Protein AF-A0A955D938-F1 (afdb_monomer_lite)

Radius of gyration: 17.67 Å; chains: 1; bounding box: 36×15×47 Å

Sequence (59 aa):
HALKVDFWDIDEMANKIVAVLKYPPLGRTLVEHGTFEVRRLTWEGAAEKTVETYRRAMG

Secondary structure (DSSP, 8-state):
------TT-HHHHHHHHHHHHH-HHHHHHHHHHHHHHHHH--HHHHHHHHHHHHHHHH-

Foldseek 3Di:
DDDDDDPPPVVSVVVVVVVCVVDVVVVVVCVVVVVVVVVVDDPVVVVVVVVVVVVVVVD

pLDDT: mean 93.26, std 5.27, range [67.69, 97.94]

Structure (mmCIF, N/CA/C/O backbone):
data_AF-A0A955D938-F1
#
_entry.id   AF-A0A955D938-F1
#
loop_
_atom_site.group_PDB
_atom_site.id
_atom_site.type_symbol
_atom_site.label_atom_id
_atom_site.label_alt_id
_atom_site.label_comp_id
_atom_site.label_asym_id
_atom_site.label_entity_id
_atom_site.label_seq_id
_atom_site.pdbx_PDB_ins_code
_atom_site.Cartn_x
_atom_site.Cartn_y
_atom_site.Cartn_z
_atom_site.occupancy
_atom_site.B_iso_or_equiv
_atom_site.auth_seq_id
_atom_site.auth_comp_id
_atom_site.auth_asym_id
_atom_site.auth_atom_id
_atom_site.pdbx_PDB_model_num
ATOM 1 N N . HIS A 1 1 ? 0.738 -3.790 1.048 1.00 67.69 1 HIS A N 1
ATOM 2 C CA . HIS A 1 1 ? -0.567 -4.442 0.834 1.00 67.69 1 HIS A CA 1
ATOM 3 C C . HIS A 1 1 ? -1.632 -3.474 1.319 1.00 67.69 1 HIS A C 1
ATOM 5 O O . HIS A 1 1 ? -1.438 -2.888 2.377 1.00 67.69 1 HIS A O 1
ATOM 11 N N . ALA A 1 2 ? -2.699 -3.252 0.550 1.00 83.94 2 ALA A N 1
ATOM 12 C CA . ALA A 1 2 ? -3.676 -2.194 0.820 1.00 83.94 2 ALA A CA 1
ATOM 13 C C . ALA A 1 2 ? -5.113 -2.715 0.710 1.00 83.94 2 ALA A C 1
ATOM 15 O O . ALA A 1 2 ? -5.398 -3.586 -0.113 1.00 83.94 2 ALA A O 1
ATOM 16 N N . LEU A 1 3 ? -6.014 -2.148 1.513 1.00 88.62 3 LEU A N 1
ATOM 17 C CA . LEU A 1 3 ? -7.449 -2.396 1.413 1.00 88.62 3 LEU A CA 1
ATOM 18 C C . LEU A 1 3 ? -8.013 -1.558 0.264 1.00 88.62 3 LEU A C 1
ATOM 20 O O . LEU A 1 3 ? -8.215 -0.357 0.405 1.00 88.62 3 LEU A O 1
ATOM 24 N N . LYS A 1 4 ? -8.220 -2.193 -0.890 1.00 92.25 4 LYS A N 1
ATOM 25 C CA . LYS A 1 4 ? -8.844 -1.558 -2.056 1.00 92.25 4 LYS A CA 1
ATOM 26 C C . LYS A 1 4 ? -10.357 -1.715 -1.976 1.00 92.25 4 LYS A C 1
ATOM 28 O O . LYS A 1 4 ? -10.824 -2.780 -1.579 1.00 92.25 4 LYS A O 1
ATOM 33 N N . VAL A 1 5 ? -11.091 -0.678 -2.346 1.00 93.00 5 VAL A N 1
ATOM 34 C CA . VAL A 1 5 ? -12.559 -0.653 -2.429 1.00 93.00 5 VAL A CA 1
ATOM 35 C C . VAL A 1 5 ? -12.961 0.039 -3.717 1.00 93.00 5 VAL A C 1
ATOM 37 O O . VAL A 1 5 ? -12.178 0.838 -4.246 1.00 93.00 5 VAL A O 1
ATOM 40 N N . ASP A 1 6 ? -14.154 -0.272 -4.216 1.00 93.38 6 ASP A N 1
ATOM 41 C CA . ASP A 1 6 ? -14.791 0.604 -5.194 1.00 93.38 6 ASP A CA 1
ATOM 42 C C . ASP A 1 6 ? -15.057 1.957 -4.523 1.00 93.38 6 ASP A C 1
ATOM 44 O O . ASP A 1 6 ? -15.498 2.023 -3.377 1.00 93.38 6 ASP A O 1
ATOM 48 N N . PHE A 1 7 ? -14.750 3.044 -5.223 1.00 91.69 7 PHE A N 1
ATOM 49 C CA . PHE A 1 7 ? -14.971 4.390 -4.707 1.00 91.69 7 PHE A CA 1
ATOM 50 C C . PHE A 1 7 ? -16.456 4.666 -4.418 1.00 91.69 7 PHE A C 1
ATOM 52 O O . PHE A 1 7 ? -16.771 5.412 -3.492 1.00 91.69 7 PHE A O 1
ATOM 59 N N . TRP A 1 8 ? -17.362 4.072 -5.195 1.00 96.56 8 TRP A N 1
ATOM 60 C CA . TRP A 1 8 ? -18.803 4.276 -5.064 1.00 96.56 8 TRP A CA 1
ATOM 61 C C . TRP A 1 8 ? -19.452 3.367 -4.017 1.00 96.56 8 TRP A C 1
ATOM 63 O O . TRP A 1 8 ? -20.570 3.653 -3.587 1.00 96.56 8 TRP A O 1
ATOM 73 N N . ASP A 1 9 ? -18.760 2.317 -3.566 1.00 96.38 9 ASP A N 1
ATOM 74 C CA . ASP A 1 9 ? -19.239 1.448 -2.490 1.00 96.38 9 ASP A CA 1
ATOM 75 C C . ASP A 1 9 ? -18.809 1.994 -1.119 1.00 96.38 9 ASP A C 1
ATOM 77 O O . ASP A 1 9 ? -17.795 1.616 -0.517 1.00 96.38 9 ASP A O 1
ATOM 81 N N . ILE A 1 10 ? -19.603 2.943 -0.625 1.00 96.75 10 ILE A N 1
ATOM 82 C CA . ILE A 1 10 ? -19.353 3.608 0.656 1.00 96.75 10 ILE A CA 1
ATOM 83 C C . ILE A 1 10 ? -19.480 2.654 1.853 1.00 96.75 10 ILE A C 1
ATOM 85 O O . ILE A 1 10 ? -18.789 2.846 2.859 1.00 96.75 10 ILE A O 1
ATOM 89 N N . ASP A 1 11 ? -20.317 1.621 1.744 1.00 97.94 11 ASP A N 1
ATOM 90 C CA . ASP A 1 11 ? -20.546 0.648 2.809 1.00 97.94 11 ASP A CA 1
ATOM 91 C C . ASP A 1 11 ? -19.340 -0.284 2.941 1.00 97.94 11 ASP A C 1
ATOM 93 O O . ASP A 1 11 ? -18.849 -0.535 4.048 1.00 97.94 11 ASP A O 1
ATOM 97 N N . GLU A 1 12 ? -18.792 -0.756 1.819 1.00 97.06 12 GLU A N 1
ATOM 98 C CA . GLU A 1 12 ? -17.563 -1.544 1.809 1.00 97.06 12 GLU A CA 1
ATOM 99 C C . GLU A 1 12 ? -16.383 -0.737 2.380 1.00 97.06 12 GLU A C 1
ATOM 101 O O . GLU A 1 12 ? -15.620 -1.249 3.212 1.00 97.06 12 GLU A O 1
ATOM 106 N N . MET A 1 13 ? -16.255 0.539 2.001 1.00 96.94 13 MET A N 1
ATOM 107 C CA . MET A 1 13 ? -15.224 1.429 2.539 1.00 96.94 13 MET A CA 1
ATOM 108 C C . MET A 1 13 ? -15.341 1.592 4.059 1.00 96.94 13 MET A C 1
ATOM 110 O O . MET A 1 13 ? -14.351 1.398 4.775 1.00 96.94 13 MET A O 1
ATOM 114 N N . ALA A 1 14 ? -16.539 1.889 4.568 1.00 97.19 14 ALA A N 1
ATOM 115 C CA . ALA A 1 14 ? -16.779 2.048 6.000 1.00 97.19 14 ALA A CA 1
ATOM 116 C C . ALA A 1 14 ? -16.456 0.761 6.776 1.00 97.19 14 ALA A C 1
ATOM 118 O O . ALA A 1 14 ? -15.741 0.798 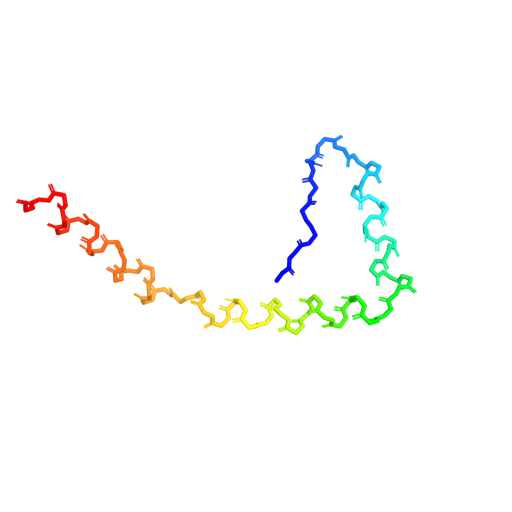7.783 1.00 97.19 14 ALA A O 1
ATOM 119 N N . ASN A 1 15 ? -16.900 -0.392 6.272 1.00 96.81 15 ASN A N 1
ATOM 120 C CA . ASN A 1 15 ? -16.637 -1.687 6.895 1.00 96.81 15 ASN A CA 1
ATOM 121 C C . ASN A 1 15 ? -15.137 -1.995 6.985 1.00 96.81 15 ASN A C 1
ATOM 123 O O . ASN A 1 15 ? -14.663 -2.472 8.021 1.00 96.81 15 ASN A O 1
ATOM 127 N N . LYS A 1 16 ? -14.362 -1.682 5.939 1.00 95.06 16 LYS A N 1
ATOM 128 C CA . LYS A 1 16 ? -12.906 -1.886 5.948 1.00 95.06 16 LYS A CA 1
ATOM 129 C C . LYS A 1 16 ? -12.189 -0.948 6.918 1.00 95.06 16 LYS A C 1
ATOM 131 O O . LYS A 1 16 ? -11.282 -1.405 7.613 1.00 95.06 16 LYS A O 1
ATOM 136 N N . ILE A 1 17 ? -12.616 0.311 7.040 1.00 94.94 17 ILE A N 1
ATOM 137 C CA . ILE A 1 17 ? -12.080 1.243 8.049 1.00 94.94 17 ILE A CA 1
ATOM 138 C C . ILE A 1 17 ? -12.332 0.697 9.461 1.00 94.94 17 ILE A C 1
ATOM 140 O O . ILE A 1 17 ? -11.402 0.589 10.262 1.00 94.94 17 ILE A O 1
ATOM 144 N N . VAL A 1 18 ? -13.569 0.284 9.755 1.00 96.62 18 VAL A N 1
ATOM 145 C CA . VAL A 1 18 ? -13.933 -0.274 11.066 1.00 96.62 18 VAL A CA 1
ATOM 146 C C . VAL A 1 18 ? -13.148 -1.551 11.367 1.00 96.62 18 VAL A C 1
ATOM 148 O O . VAL A 1 18 ? -12.673 -1.724 12.489 1.00 96.62 18 VAL A O 1
ATOM 151 N N . ALA A 1 19 ? -12.952 -2.430 10.382 1.00 95.06 19 ALA A N 1
ATOM 152 C CA . ALA A 1 19 ? -12.162 -3.646 10.553 1.00 95.06 19 ALA A CA 1
ATOM 153 C C . ALA A 1 19 ? -10.712 -3.343 10.968 1.00 95.06 19 ALA A C 1
ATOM 155 O O . ALA A 1 19 ? -10.188 -3.988 11.876 1.00 95.06 19 ALA A O 1
ATOM 156 N N . VAL A 1 20 ? -10.077 -2.334 10.365 1.00 95.31 20 VAL A N 1
ATOM 157 C CA . VAL A 1 20 ? -8.710 -1.922 10.731 1.00 95.31 20 VAL A CA 1
ATOM 158 C C . VAL A 1 20 ? -8.643 -1.410 12.171 1.00 95.31 20 VAL A C 1
ATOM 160 O O . VAL A 1 20 ? -7.706 -1.753 12.890 1.00 95.31 20 VAL A O 1
ATOM 163 N N . LEU A 1 21 ? -9.642 -0.642 12.616 1.00 94.69 21 LEU A N 1
ATOM 164 C CA . LEU A 1 21 ? -9.704 -0.130 13.991 1.00 94.69 21 LEU A CA 1
ATOM 165 C C . LEU A 1 21 ? -9.997 -1.234 15.017 1.00 94.69 21 LEU A C 1
ATOM 167 O O . LEU A 1 21 ? -9.462 -1.216 16.124 1.00 94.69 21 LEU A O 1
ATOM 171 N N . LYS A 1 22 ? -10.843 -2.202 14.655 1.00 96.44 22 LYS A N 1
ATOM 172 C CA . LYS A 1 22 ? -11.275 -3.288 15.543 1.00 96.44 22 LYS A CA 1
ATOM 173 C C . LYS A 1 22 ? -10.223 -4.386 15.704 1.00 96.44 22 LYS A C 1
ATOM 175 O O . LYS A 1 22 ? -10.190 -5.038 16.746 1.00 96.44 22 LYS A O 1
ATOM 180 N N . TYR A 1 23 ? -9.376 -4.601 14.697 1.00 95.75 23 TYR A N 1
ATOM 181 C CA . TYR A 1 23 ? -8.385 -5.678 14.681 1.00 95.75 23 TYR A CA 1
ATOM 182 C C . TYR A 1 23 ? -6.952 -5.116 14.595 1.00 95.75 23 TYR A C 1
ATOM 184 O O . TYR A 1 23 ? -6.393 -5.021 13.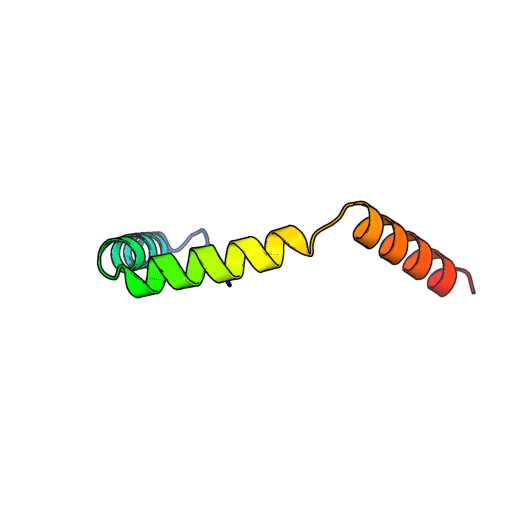501 1.00 95.75 23 TYR A O 1
ATOM 192 N N . PRO A 1 24 ? -6.298 -4.808 15.735 1.00 92.50 24 PRO A N 1
ATOM 193 C CA . PRO A 1 24 ? -4.940 -4.254 15.758 1.00 92.50 24 PRO A CA 1
ATOM 194 C C . PRO A 1 24 ? -3.882 -5.040 14.957 1.00 92.50 24 PRO A C 1
ATOM 196 O O . PRO A 1 24 ? -3.038 -4.399 14.323 1.00 92.50 24 PRO A O 1
ATOM 199 N N . PRO A 1 25 ? -3.905 -6.392 14.906 1.00 94.19 25 PRO A N 1
ATOM 200 C CA . PRO A 1 25 ? -2.972 -7.143 14.065 1.00 94.19 25 PRO A CA 1
ATOM 201 C C . PRO A 1 25 ? -3.098 -6.810 12.573 1.00 94.19 25 PRO A C 1
ATOM 203 O O . PRO A 1 25 ? -2.082 -6.666 11.900 1.00 94.19 25 PRO A O 1
ATOM 206 N N . LEU A 1 26 ? -4.323 -6.612 12.068 1.00 90.62 26 LEU A N 1
ATOM 207 C CA . LEU A 1 26 ? -4.565 -6.231 10.673 1.00 90.62 26 LEU A CA 1
ATOM 208 C C . LEU A 1 26 ? -3.932 -4.870 10.366 1.00 90.62 26 LEU A C 1
ATOM 210 O O . LEU A 1 26 ? -3.215 -4.732 9.376 1.00 90.62 26 LEU A O 1
ATOM 214 N N . GLY A 1 27 ? -4.152 -3.881 11.239 1.00 91.62 27 GLY A N 1
ATOM 215 C CA . GLY A 1 27 ? -3.541 -2.558 11.104 1.00 91.62 27 GLY A CA 1
ATOM 216 C C . GLY A 1 27 ? -2.012 -2.621 11.093 1.00 91.62 27 GLY A C 1
ATOM 217 O O . GLY A 1 27 ? -1.376 -2.026 10.224 1.00 91.62 27 GLY A O 1
ATOM 218 N N . ARG A 1 28 ? -1.414 -3.406 11.999 1.00 93.56 28 ARG A N 1
ATOM 219 C CA . ARG A 1 28 ? 0.042 -3.586 12.070 1.00 93.56 28 ARG A CA 1
ATOM 220 C C . ARG A 1 28 ? 0.613 -4.183 10.784 1.00 93.56 28 ARG A C 1
ATOM 222 O O . ARG A 1 28 ? 1.562 -3.631 10.233 1.00 93.56 28 ARG A O 1
ATOM 229 N N . THR A 1 29 ? 0.007 -5.251 10.270 1.00 92.56 29 THR A N 1
ATOM 230 C CA . THR A 1 29 ? 0.434 -5.875 9.011 1.00 92.56 29 THR A CA 1
ATOM 231 C C . THR A 1 29 ? 0.326 -4.901 7.834 1.00 92.56 29 THR A C 1
ATOM 233 O O . THR A 1 29 ? 1.245 -4.815 7.021 1.00 92.56 29 THR A O 1
ATOM 236 N N . LEU A 1 30 ? -0.751 -4.113 7.744 1.00 92.75 30 LEU A N 1
ATOM 237 C CA . LEU A 1 30 ? -0.895 -3.104 6.687 1.00 92.75 30 LEU A CA 1
ATOM 238 C C . LEU A 1 30 ? 0.224 -2.049 6.741 1.00 92.75 30 LEU A C 1
ATOM 240 O O . LEU A 1 30 ? 0.796 -1.722 5.701 1.00 92.75 30 LEU A O 1
ATOM 244 N N . VAL A 1 31 ? 0.584 -1.567 7.936 1.00 91.75 31 VAL A N 1
ATOM 245 C CA . VAL A 1 31 ? 1.674 -0.591 8.130 1.00 91.75 31 VAL A CA 1
ATOM 246 C C . VAL A 1 31 ? 3.038 -1.185 7.779 1.00 91.75 31 VAL A C 1
ATOM 248 O O . VAL A 1 31 ? 3.816 -0.553 7.061 1.00 91.75 31 VAL A O 1
ATOM 251 N N . GLU A 1 32 ? 3.337 -2.394 8.254 1.00 93.62 32 GLU A N 1
ATOM 252 C CA . GLU A 1 32 ? 4.618 -3.066 8.003 1.00 93.62 32 GLU A CA 1
ATOM 253 C C . GLU A 1 32 ? 4.833 -3.292 6.499 1.00 93.62 32 GLU A C 1
ATOM 255 O O . GLU A 1 32 ? 5.856 -2.888 5.936 1.00 93.62 32 GLU A O 1
ATOM 260 N N . HIS A 1 33 ? 3.831 -3.849 5.813 1.00 91.69 33 HIS A N 1
ATOM 261 C CA . HIS A 1 33 ? 3.907 -4.089 4.374 1.00 91.69 33 HIS A CA 1
ATOM 262 C C . HIS A 1 33 ? 3.866 -2.795 3.551 1.00 91.69 33 HIS A C 1
ATOM 264 O O . HIS A 1 33 ? 4.572 -2.693 2.549 1.00 91.69 33 HIS A O 1
ATOM 270 N N . GLY A 1 34 ? 3.065 -1.805 3.955 1.00 90.00 34 GLY A N 1
ATOM 271 C CA . GLY A 1 34 ? 3.007 -0.502 3.289 1.00 90.00 34 GLY A CA 1
ATOM 272 C C . GLY A 1 34 ? 4.349 0.231 3.349 1.00 90.00 34 GLY A C 1
ATOM 273 O O . GLY A 1 34 ? 4.830 0.736 2.337 1.00 90.00 34 GLY A O 1
ATOM 274 N N . THR A 1 35 ? 5.015 0.199 4.506 1.00 91.38 35 THR A N 1
ATOM 275 C CA . THR A 1 35 ? 6.350 0.792 4.692 1.00 91.38 35 THR A CA 1
ATOM 276 C C . THR A 1 35 ? 7.381 0.169 3.749 1.00 91.38 35 THR A C 1
ATOM 278 O O . THR A 1 35 ? 8.205 0.869 3.159 1.00 91.38 35 THR A O 1
ATOM 281 N N . PHE A 1 36 ? 7.335 -1.153 3.585 1.00 91.25 36 PHE A N 1
ATOM 282 C CA . PHE A 1 36 ? 8.226 -1.866 2.677 1.00 91.25 36 PHE A CA 1
ATOM 283 C C . PHE A 1 36 ? 7.956 -1.545 1.200 1.00 91.25 36 PHE A C 1
ATOM 285 O O . PHE A 1 36 ? 8.899 -1.382 0.426 1.00 91.25 36 PHE A O 1
ATOM 292 N N . GLU A 1 37 ? 6.686 -1.422 0.811 1.00 89.94 37 GLU A N 1
ATOM 293 C CA . GLU A 1 37 ? 6.290 -1.041 -0.549 1.00 89.94 37 GLU A CA 1
ATOM 294 C C . GLU A 1 37 ? 6.747 0.379 -0.896 1.00 89.94 37 GLU A C 1
ATOM 296 O O . GLU A 1 37 ? 7.369 0.572 -1.938 1.00 89.94 37 GLU A O 1
ATOM 301 N N . VAL A 1 38 ? 6.533 1.352 -0.004 1.00 89.44 38 VAL A N 1
ATOM 302 C CA . VAL A 1 38 ? 6.958 2.745 -0.227 1.00 89.44 38 VAL A CA 1
ATOM 303 C C . VAL A 1 38 ? 8.473 2.846 -0.394 1.00 89.44 38 VAL A C 1
ATOM 305 O O . VAL A 1 38 ? 8.938 3.524 -1.302 1.00 89.44 38 VAL A O 1
ATOM 308 N N . ARG A 1 39 ? 9.263 2.116 0.405 1.00 90.56 39 ARG A N 1
ATOM 309 C CA . ARG A 1 39 ? 10.734 2.095 0.269 1.00 90.56 39 ARG A CA 1
ATOM 310 C C . ARG A 1 39 ? 11.222 1.580 -1.087 1.00 90.56 39 ARG A C 1
ATOM 312 O O . ARG A 1 39 ? 12.344 1.884 -1.476 1.00 90.56 39 ARG A O 1
ATOM 319 N N . ARG A 1 40 ? 10.414 0.782 -1.788 1.00 88.19 40 ARG A N 1
ATOM 320 C CA . ARG A 1 40 ? 10.731 0.254 -3.124 1.00 88.19 40 ARG A CA 1
ATOM 321 C C . ARG A 1 40 ? 10.297 1.186 -4.256 1.00 88.19 40 ARG A C 1
ATOM 323 O O . ARG A 1 40 ? 10.700 0.969 -5.395 1.00 88.19 40 ARG A O 1
ATOM 330 N N . LEU A 1 41 ? 9.469 2.187 -3.969 1.00 91.31 41 LEU A N 1
ATOM 331 C CA . LEU A 1 41 ? 9.023 3.184 -4.935 1.00 91.31 41 LEU A CA 1
ATOM 332 C C . LEU A 1 41 ? 9.984 4.373 -4.891 1.00 91.31 41 LEU A C 1
ATOM 334 O O . LEU A 1 41 ? 9.801 5.304 -4.112 1.00 91.31 41 LEU A O 1
ATOM 338 N N . THR A 1 42 ? 11.027 4.321 -5.719 1.00 94.94 42 THR A N 1
ATOM 339 C CA . THR A 1 42 ? 12.025 5.392 -5.837 1.00 94.94 42 THR A CA 1
ATOM 340 C C . THR A 1 42 ? 11.905 6.116 -7.174 1.00 94.94 42 THR A C 1
ATOM 342 O O . THR A 1 42 ? 11.492 5.532 -8.184 1.00 94.94 42 THR A O 1
ATOM 345 N N . TRP A 1 43 ? 12.277 7.397 -7.191 1.00 95.25 43 TRP A N 1
ATOM 346 C CA . TRP A 1 43 ? 12.298 8.196 -8.417 1.00 95.25 43 TRP A CA 1
ATOM 347 C C . TRP A 1 43 ? 13.336 7.671 -9.407 1.00 95.25 43 TRP A C 1
ATOM 349 O O . TRP A 1 43 ? 13.069 7.619 -10.604 1.00 95.25 43 TRP A O 1
ATOM 359 N N . GLU A 1 44 ? 14.479 7.207 -8.905 1.00 95.69 44 GLU A N 1
ATOM 360 C CA . GLU A 1 44 ? 15.553 6.609 -9.694 1.00 95.69 44 GLU A CA 1
ATOM 361 C C . GLU A 1 44 ? 15.061 5.352 -10.418 1.00 95.69 44 GLU A C 1
ATOM 363 O O . GLU A 1 44 ? 15.230 5.232 -11.631 1.00 95.69 44 GLU A O 1
ATOM 368 N N . GLY A 1 45 ? 14.370 4.455 -9.706 1.00 94.88 45 GLY A N 1
ATOM 369 C CA . GLY A 1 45 ? 13.818 3.238 -10.299 1.00 94.88 45 GLY A CA 1
ATOM 370 C C . GLY A 1 45 ? 12.704 3.522 -11.311 1.00 94.88 45 GLY A C 1
ATO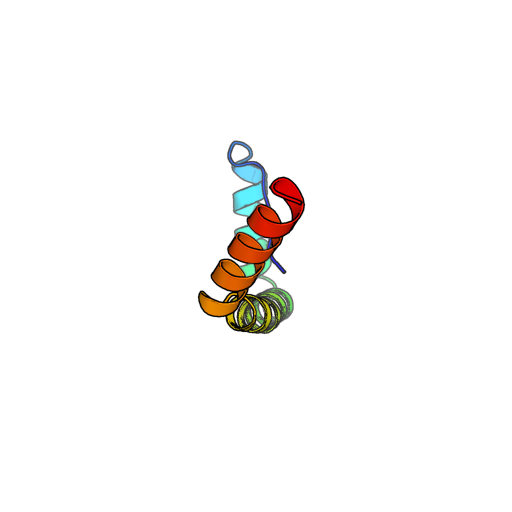M 371 O O . GLY A 1 45 ? 12.565 2.805 -12.302 1.00 94.88 45 GLY A O 1
ATOM 372 N N . ALA A 1 46 ? 11.909 4.576 -11.101 1.00 96.00 46 ALA A N 1
ATOM 373 C CA . ALA A 1 46 ? 10.910 5.016 -12.075 1.00 96.00 46 ALA A CA 1
ATOM 374 C C . ALA A 1 46 ? 11.559 5.614 -13.338 1.00 96.00 46 ALA A C 1
ATOM 376 O O . ALA A 1 46 ? 11.131 5.312 -14.457 1.00 96.00 46 ALA A O 1
ATOM 377 N N . ALA A 1 47 ? 12.607 6.424 -13.175 1.00 96.75 47 ALA A N 1
ATOM 378 C CA . ALA A 1 47 ? 13.355 7.014 -14.281 1.00 96.75 47 ALA A CA 1
ATOM 379 C C . ALA A 1 47 ? 14.057 5.940 -15.125 1.00 96.75 47 ALA A C 1
ATOM 381 O O . ALA A 1 47 ? 13.950 5.960 -16.351 1.00 96.75 47 ALA A O 1
ATOM 382 N N . GLU A 1 48 ? 14.698 4.963 -14.481 1.00 96.88 48 GLU A N 1
ATOM 383 C CA . GLU A 1 48 ? 15.355 3.843 -15.157 1.00 96.88 48 GLU A CA 1
ATOM 384 C C . GLU A 1 48 ? 14.367 3.040 -16.015 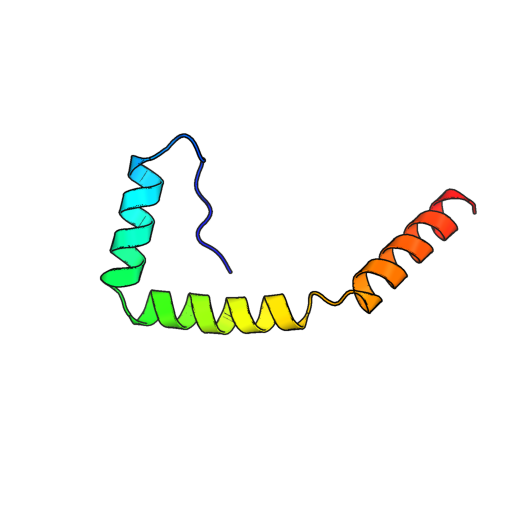1.00 96.88 48 GLU A C 1
ATOM 386 O O . GLU A 1 48 ? 14.588 2.878 -17.217 1.00 96.88 48 GLU A O 1
ATOM 391 N N . LYS A 1 49 ? 13.219 2.648 -15.443 1.00 96.06 49 LYS A N 1
ATOM 392 C CA . LYS A 1 49 ? 12.141 1.957 -16.177 1.00 96.06 49 LYS 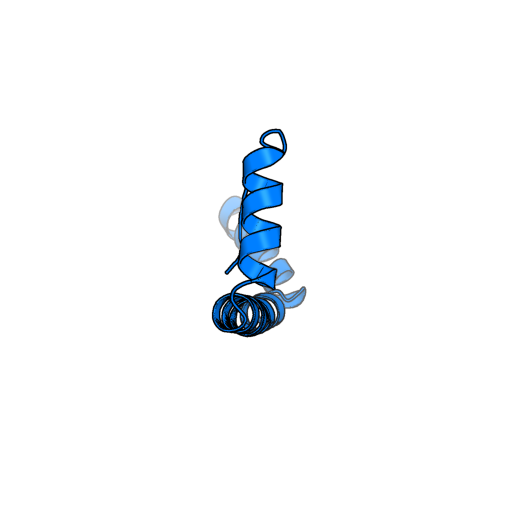A CA 1
ATOM 393 C C . LYS A 1 49 ? 11.613 2.768 -17.358 1.00 96.06 49 LYS A C 1
ATOM 395 O O . LYS A 1 49 ? 11.300 2.211 -18.412 1.00 96.06 49 LYS A O 1
ATOM 400 N N . THR A 1 50 ? 11.496 4.084 -17.188 1.00 97.00 50 THR A N 1
ATOM 401 C CA . THR A 1 50 ? 11.034 4.981 -18.253 1.00 97.00 50 THR A CA 1
ATOM 402 C C . THR A 1 50 ? 12.014 4.955 -19.422 1.00 97.00 50 THR A C 1
ATOM 404 O O . THR A 1 50 ? 11.615 4.695 -20.556 1.00 97.00 50 THR A O 1
ATOM 407 N N . VAL A 1 51 ? 13.308 5.148 -19.151 1.00 97.12 51 VAL A N 1
ATOM 408 C CA . VAL A 1 51 ? 14.361 5.121 -20.177 1.00 97.12 51 VAL A CA 1
ATOM 409 C C . VAL A 1 51 ? 14.439 3.759 -20.870 1.00 97.12 51 VAL A C 1
ATOM 411 O O . VAL A 1 51 ? 14.552 3.706 -22.093 1.00 97.12 51 VAL A O 1
ATOM 414 N N . GLU A 1 52 ? 14.357 2.658 -20.120 1.00 97.31 52 GLU A N 1
ATOM 415 C CA . GLU A 1 52 ? 14.338 1.299 -20.674 1.00 97.31 52 GLU A CA 1
ATOM 416 C C . GLU A 1 52 ? 13.175 1.103 -21.658 1.00 97.31 52 GLU A C 1
ATOM 418 O O . GLU A 1 52 ? 13.375 0.604 -22.767 1.00 97.31 52 GLU A O 1
ATOM 423 N N . THR A 1 53 ? 11.978 1.566 -21.290 1.00 97.19 53 THR A N 1
ATOM 424 C CA . THR A 1 53 ? 10.785 1.487 -22.145 1.00 97.19 53 THR A CA 1
ATOM 425 C C . THR A 1 53 ? 10.992 2.238 -23.461 1.00 97.19 53 THR A C 1
ATOM 427 O O . THR A 1 53 ? 10.698 1.699 -24.527 1.00 97.19 53 THR A O 1
ATOM 430 N N . TYR A 1 54 ? 11.560 3.449 -23.411 1.00 96.88 54 TYR A N 1
ATOM 431 C CA . TYR A 1 54 ? 11.883 4.217 -24.618 1.00 96.88 54 TYR A CA 1
ATOM 432 C C . TYR A 1 54 ? 12.935 3.528 -25.489 1.00 96.88 54 TYR A C 1
ATOM 434 O O . TYR A 1 54 ? 12.758 3.448 -26.703 1.00 96.88 54 TYR A O 1
ATOM 442 N N . ARG A 1 55 ? 14.008 2.991 -24.892 1.00 96.81 55 ARG A N 1
ATOM 443 C CA . ARG A 1 55 ? 15.034 2.245 -25.642 1.0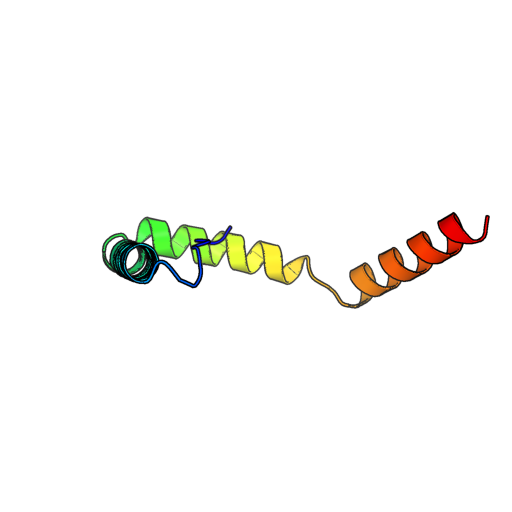0 96.81 55 ARG A CA 1
ATOM 444 C C . ARG A 1 55 ? 14.443 1.033 -26.354 1.00 96.81 55 ARG A C 1
ATOM 446 O O . ARG A 1 55 ? 14.788 0.796 -27.502 1.00 96.81 55 ARG A O 1
ATOM 453 N N . ARG A 1 56 ? 13.541 0.300 -25.696 1.00 96.75 56 ARG A N 1
ATOM 454 C CA . ARG A 1 56 ? 12.855 -0.857 -26.285 1.00 96.75 56 ARG A CA 1
ATOM 455 C C . ARG A 1 56 ? 11.900 -0.474 -27.416 1.00 96.75 56 ARG A C 1
ATOM 457 O O . ARG A 1 56 ? 11.695 -1.276 -28.311 1.00 96.75 56 ARG A O 1
ATOM 464 N N . ALA A 1 57 ? 11.282 0.701 -27.349 1.00 95.69 57 ALA A N 1
ATOM 465 C CA . ALA A 1 57 ? 10.362 1.169 -28.383 1.00 95.69 57 ALA A CA 1
ATOM 466 C C . ALA A 1 57 ? 11.080 1.745 -29.617 1.00 95.69 57 ALA A C 1
ATOM 468 O O . ALA A 1 57 ? 10.498 1.761 -30.697 1.00 95.69 57 ALA A O 1
ATOM 469 N N . MET A 1 58 ? 12.307 2.254 -29.449 1.00 92.19 58 MET A N 1
ATOM 470 C CA . MET A 1 58 ? 13.111 2.838 -30.533 1.00 92.19 58 MET A CA 1
ATOM 471 C C . MET A 1 58 ? 14.162 1.889 -31.132 1.00 92.19 58 MET A C 1
ATOM 473 O O . MET A 1 58 ? 14.837 2.279 -32.085 1.00 92.19 58 MET A O 1
ATOM 477 N N . GLY A 1 59 ? 14.336 0.696 -30.561 1.00 71.88 59 GLY A N 1
ATOM 478 C CA . GLY A 1 59 ? 15.119 -0.403 -31.137 1.00 71.88 59 GLY A CA 1
ATOM 479 C C . GLY A 1 59 ? 14.211 -1.418 -31.809 1.00 71.88 59 GLY A C 1
ATOM 480 O O . GLY A 1 59 ? 14.662 -2.010 -32.811 1.00 71.88 59 GLY A O 1
#